Protein AF-A0A1A8FNL8-F1 (afdb_monomer_lite)

Secondary structure (DSSP, 8-state):
-HHHH---TT----HHHHHHHHH--HHHHHHTT--TT---TTSTTTT---TT--HHHHHHHHHHTT----

Foldseek 3Di:
DVLQQDDPPPDFRDLLVLLCLPVPDPVRCVVVVNDNPDDDPSGPPSVDDDPPSHNVVVVVVCVVVVNDDD

Radius of gyration: 13.09 Å; chains: 1; bounding box: 30×31×28 Å

Structure (mmCIF, N/CA/C/O backbone):
data_AF-A0A1A8FNL8-F1
#
_entry.id   AF-A0A1A8FNL8-F1
#
loop_
_atom_site.group_PDB
_atom_site.id
_atom_site.type_symbol
_atom_site.label_atom_id
_atom_site.label_alt_id
_atom_site.label_comp_id
_atom_site.label_asym_id
_atom_site.label_entity_id
_atom_site.label_seq_id
_atom_site.pdbx_PDB_ins_code
_atom_site.Cartn_x
_atom_site.Cartn_y
_atom_site.Cartn_z
_atom_site.occupancy
_atom_site.B_iso_or_equiv
_atom_site.auth_seq_id
_atom_site.auth_comp_id
_atom_site.auth_asym_id
_atom_site.auth_atom_id
_atom_site.pdbx_PDB_model_num
ATOM 1 N N . LYS A 1 1 ? -2.722 2.479 -16.295 1.00 75.25 1 LYS A N 1
ATOM 2 C CA . LYS A 1 1 ? -3.552 1.299 -15.931 1.00 75.25 1 LYS A CA 1
ATOM 3 C C . LYS A 1 1 ? -2.784 -0.024 -16.059 1.00 75.25 1 LYS A C 1
ATOM 5 O O . LYS A 1 1 ? -2.879 -0.827 -15.148 1.00 75.25 1 LYS A O 1
ATOM 10 N N . THR A 1 2 ? -1.958 -0.229 -17.092 1.00 89.44 2 THR A N 1
ATOM 11 C CA . THR A 1 2 ? -1.182 -1.473 -17.314 1.00 89.44 2 THR A CA 1
ATOM 12 C C . THR A 1 2 ? -0.316 -1.923 -16.128 1.00 89.44 2 THR A C 1
ATOM 14 O O . THR A 1 2 ? -0.295 -3.110 -15.830 1.00 89.44 2 THR A O 1
ATOM 17 N N . ARG A 1 3 ? 0.303 -0.982 -15.392 1.00 88.56 3 ARG A N 1
ATOM 18 C CA . ARG A 1 3 ? 1.124 -1.256 -14.190 1.00 88.56 3 ARG A CA 1
ATOM 19 C C . ARG A 1 3 ? 0.400 -2.068 -13.108 1.00 88.56 3 ARG A C 1
ATOM 21 O O . ARG A 1 3 ? 1.051 -2.783 -12.355 1.00 88.56 3 ARG A O 1
ATOM 28 N N . VAL A 1 4 ? -0.934 -1.981 -13.045 1.00 89.31 4 VAL A N 1
ATOM 29 C CA . VAL A 1 4 ? -1.731 -2.765 -12.093 1.00 89.31 4 VAL A CA 1
ATOM 30 C C . VAL A 1 4 ? -1.630 -4.255 -12.402 1.00 89.31 4 VAL A C 1
ATOM 32 O O . VAL A 1 4 ? -1.486 -5.036 -11.478 1.00 89.31 4 VAL A O 1
ATOM 35 N N . ALA A 1 5 ? -1.683 -4.647 -13.676 1.00 88.25 5 ALA A N 1
ATOM 36 C CA . ALA A 1 5 ? -1.721 -6.052 -14.081 1.00 88.25 5 ALA A CA 1
ATOM 37 C C . ALA A 1 5 ? -0.338 -6.624 -14.423 1.00 88.25 5 ALA A C 1
ATOM 39 O O . ALA A 1 5 ? -0.120 -7.823 -14.264 1.00 88.25 5 ALA A O 1
ATOM 40 N N . CYS A 1 6 ? 0.584 -5.786 -14.905 1.00 86.00 6 CYS A N 1
ATOM 41 C CA . CYS A 1 6 ? 1.904 -6.216 -15.352 1.00 86.00 6 CYS A CA 1
ATOM 42 C C . CYS A 1 6 ? 2.980 -5.234 -14.890 1.00 86.00 6 CYS A C 1
ATOM 44 O O . CYS A 1 6 ? 2.856 -4.024 -15.097 1.00 86.00 6 CYS A O 1
ATOM 46 N N . GLN A 1 7 ? 4.056 -5.768 -14.318 1.00 84.06 7 GLN A N 1
ATOM 47 C CA . GLN A 1 7 ? 5.238 -5.013 -13.919 1.00 84.06 7 GLN A CA 1
ATOM 48 C C . GLN A 1 7 ? 6.464 -5.576 -14.649 1.00 84.06 7 GLN A C 1
ATOM 50 O O . GLN A 1 7 ? 6.576 -6.798 -14.783 1.00 84.06 7 GLN A O 1
ATOM 55 N N . PRO A 1 8 ? 7.386 -4.723 -15.127 1.00 85.44 8 PRO A N 1
ATOM 56 C CA . PRO A 1 8 ? 8.697 -5.172 -15.579 1.00 85.44 8 PRO A CA 1
ATOM 57 C C . PRO A 1 8 ? 9.434 -5.968 -14.497 1.00 85.44 8 PRO A C 1
ATOM 59 O O . PRO A 1 8 ? 9.146 -5.854 -13.303 1.00 85.44 8 PRO A O 1
ATOM 62 N N . ALA A 1 9 ? 10.416 -6.770 -14.912 1.00 82.56 9 ALA A N 1
ATOM 63 C CA . ALA A 1 9 ? 11.257 -7.498 -13.970 1.00 82.56 9 ALA A CA 1
ATOM 64 C C . ALA A 1 9 ? 11.893 -6.526 -12.963 1.00 82.56 9 ALA A C 1
ATOM 66 O O . ALA A 1 9 ? 12.424 -5.487 -13.346 1.00 82.56 9 ALA A O 1
ATOM 67 N N . ASN A 1 10 ? 11.843 -6.885 -11.679 1.00 81.62 10 ASN A N 1
ATOM 68 C CA . ASN A 1 10 ? 12.326 -6.079 -10.550 1.00 81.62 10 ASN A CA 1
ATOM 69 C C . ASN A 1 10 ? 11.544 -4.783 -10.258 1.00 81.62 10 ASN A C 1
ATOM 71 O O . ASN A 1 10 ? 11.925 -4.057 -9.342 1.00 81.62 10 ASN A O 1
ATOM 75 N N . GLU A 1 11 ? 10.435 -4.508 -10.950 1.00 86.94 11 GLU A N 1
ATOM 76 C CA . GLU A 1 11 ? 9.518 -3.430 -10.572 1.00 86.94 11 GLU A CA 1
ATOM 77 C C . GLU A 1 11 ? 8.413 -3.912 -9.621 1.00 86.94 11 GLU A C 1
ATOM 79 O O . GLU A 1 11 ? 8.085 -5.098 -9.531 1.00 86.94 11 GLU A O 1
ATOM 84 N N . ARG A 1 12 ? 7.828 -2.955 -8.896 1.00 87.88 12 ARG A N 1
ATOM 85 C CA . ARG A 1 12 ? 6.697 -3.170 -7.992 1.00 87.88 12 ARG A CA 1
ATOM 86 C C . ARG A 1 12 ? 5.403 -2.621 -8.580 1.00 87.88 12 ARG A C 1
ATOM 88 O O . ARG A 1 12 ? 5.401 -1.778 -9.485 1.00 87.88 12 ARG A O 1
ATOM 95 N N . ASN A 1 13 ? 4.293 -3.097 -8.027 1.00 91.75 13 ASN A N 1
ATOM 96 C CA . ASN A 1 13 ? 3.009 -2.430 -8.207 1.00 91.75 13 ASN A CA 1
ATOM 97 C C . ASN A 1 13 ? 2.958 -1.120 -7.389 1.00 91.75 13 ASN A C 1
ATOM 99 O O . ASN A 1 13 ? 3.943 -0.733 -6.761 1.00 91.75 13 ASN A O 1
ATOM 103 N N . PHE A 1 14 ? 1.822 -0.423 -7.392 1.00 91.31 14 PHE A N 1
ATOM 104 C CA . PHE A 1 14 ? 1.633 0.777 -6.579 1.00 91.31 14 PHE A CA 1
ATOM 105 C C . PHE A 1 14 ? 1.778 0.475 -5.082 1.00 91.31 14 PHE A C 1
ATOM 107 O O . PHE A 1 14 ? 1.254 -0.527 -4.592 1.00 91.31 14 PHE A O 1
ATOM 114 N N . HIS A 1 15 ? 2.444 1.382 -4.367 1.00 91.06 15 HIS A N 1
ATOM 115 C CA . HIS A 1 15 ? 2.738 1.275 -2.935 1.00 91.06 15 HIS A CA 1
ATOM 116 C C . HIS A 1 15 ? 1.502 0.997 -2.080 1.00 91.06 15 HIS A C 1
ATOM 118 O O . HIS A 1 15 ? 1.553 0.147 -1.194 1.00 91.06 15 HIS A O 1
ATOM 124 N N . ILE A 1 16 ? 0.366 1.613 -2.421 1.00 92.56 16 ILE A N 1
ATOM 125 C CA . ILE A 1 16 ? -0.893 1.440 -1.691 1.00 92.56 16 ILE A CA 1
ATOM 126 C C . ILE A 1 16 ? -1.308 -0.028 -1.544 1.00 92.56 16 ILE A C 1
ATOM 128 O O . ILE A 1 16 ? -1.790 -0.434 -0.492 1.00 92.56 16 ILE A O 1
ATOM 132 N N . PHE A 1 17 ? -1.049 -0.872 -2.545 1.00 91.69 17 PHE A N 1
ATOM 133 C CA . PHE A 1 17 ? -1.394 -2.288 -2.452 1.00 91.69 17 PHE A CA 1
ATOM 134 C C . PHE A 1 17 ? -0.542 -3.035 -1.419 1.00 91.69 17 PHE A C 1
ATOM 136 O O . PHE A 1 17 ? -1.043 -3.916 -0.724 1.00 91.69 17 PHE A O 1
ATOM 143 N N . TYR A 1 18 ? 0.733 -2.669 -1.287 1.00 90.44 18 TYR A N 1
ATOM 144 C CA . TYR A 1 18 ? 1.634 -3.233 -0.282 1.00 90.44 18 TYR A CA 1
ATOM 145 C C . TYR A 1 18 ? 1.305 -2.704 1.115 1.00 90.44 18 TYR A C 1
ATOM 147 O O . TYR A 1 18 ? 1.212 -3.484 2.065 1.00 90.44 18 TYR A O 1
ATOM 155 N N . GLN A 1 19 ? 1.056 -1.397 1.219 1.00 91.94 19 GLN A N 1
ATOM 156 C CA . GLN A 1 19 ? 0.624 -0.728 2.442 1.00 91.94 19 GLN A CA 1
ATOM 157 C C . GLN A 1 19 ? -0.653 -1.374 2.992 1.00 91.94 19 GLN A C 1
ATOM 159 O O . GLN A 1 19 ? -0.658 -1.808 4.140 1.00 91.94 19 GLN A O 1
ATOM 164 N N . MET A 1 20 ? -1.690 -1.563 2.168 1.00 91.94 20 MET A N 1
ATOM 165 C CA . MET A 1 20 ? -2.923 -2.251 2.574 1.00 91.94 20 MET A CA 1
ATOM 166 C C . MET A 1 20 ? -2.656 -3.699 3.003 1.00 91.94 20 MET A C 1
ATOM 168 O O . MET A 1 20 ? -3.092 -4.123 4.072 1.00 91.94 20 MET A O 1
ATOM 172 N N . MET A 1 21 ? -1.890 -4.465 2.218 1.00 89.75 21 MET A N 1
ATOM 173 C CA . MET A 1 21 ? -1.581 -5.866 2.537 1.00 89.75 21 MET A CA 1
ATOM 174 C C . MET A 1 21 ? -0.817 -6.046 3.849 1.00 89.75 21 MET A C 1
ATOM 176 O O . MET A 1 21 ? -0.944 -7.105 4.466 1.00 89.75 21 MET A O 1
ATOM 180 N N . LYS A 1 22 ? -0.044 -5.047 4.286 1.00 88.88 22 LYS A N 1
ATOM 181 C CA . LYS A 1 22 ? 0.736 -5.069 5.531 1.00 88.88 22 LYS A CA 1
ATOM 182 C C . LYS A 1 22 ? -0.023 -4.433 6.698 1.00 88.88 22 LYS A C 1
ATOM 184 O O . LYS A 1 22 ? -0.149 -5.056 7.749 1.00 88.88 22 LYS A O 1
ATOM 189 N N . GLY A 1 23 ? -0.523 -3.219 6.501 1.00 90.12 23 GLY A N 1
ATOM 190 C CA . GLY A 1 23 ? -1.066 -2.344 7.537 1.00 90.12 23 GLY A CA 1
ATOM 191 C C . GLY A 1 23 ? -2.559 -2.498 7.815 1.00 90.12 23 GLY A C 1
ATOM 192 O O . GLY A 1 23 ? -3.032 -1.918 8.785 1.00 90.12 23 GLY A O 1
ATOM 193 N N . ALA A 1 24 ? -3.304 -3.276 7.021 1.00 92.06 24 ALA A N 1
ATOM 194 C CA . ALA A 1 24 ? -4.717 -3.518 7.306 1.00 92.06 24 ALA A CA 1
ATOM 195 C C . ALA A 1 24 ? -4.912 -4.254 8.641 1.00 92.06 24 ALA A C 1
ATOM 197 O O . ALA A 1 24 ? -4.287 -5.298 8.891 1.00 92.06 24 ALA A O 1
ATOM 198 N N . SER A 1 25 ? -5.833 -3.735 9.455 1.00 93.19 25 SER A N 1
ATOM 199 C CA . SER A 1 25 ? -6.312 -4.373 10.684 1.00 93.19 25 SER A CA 1
ATOM 200 C C . SER A 1 25 ? -7.062 -5.677 10.388 1.00 93.19 25 SER A C 1
ATOM 202 O O . SER A 1 25 ? -7.499 -5.919 9.261 1.00 93.19 25 SER A O 1
ATOM 204 N N . ASP A 1 26 ? -7.249 -6.533 11.395 1.00 94.06 26 ASP A N 1
ATOM 205 C CA . ASP A 1 26 ? -8.004 -7.781 11.207 1.00 94.06 26 ASP A CA 1
ATOM 206 C C . ASP A 1 26 ? -9.472 -7.523 10.826 1.00 94.06 26 ASP A C 1
ATOM 208 O O . ASP A 1 26 ? -10.030 -8.261 10.016 1.00 94.06 26 ASP A O 1
ATOM 212 N N . ALA A 1 27 ? -10.076 -6.439 11.328 1.00 94.56 27 ALA A N 1
ATOM 213 C CA . ALA A 1 27 ? -11.423 -6.024 10.939 1.00 94.56 27 ALA A CA 1
ATOM 214 C C . ALA A 1 27 ? -11.496 -5.670 9.444 1.00 94.56 27 ALA A C 1
ATOM 216 O O . ALA A 1 27 ? -12.305 -6.246 8.719 1.00 94.56 27 ALA A O 1
ATOM 217 N N . GLN A 1 28 ? -10.582 -4.817 8.966 1.00 94.31 28 GLN A N 1
ATOM 218 C CA . GLN A 1 28 ? -10.485 -4.444 7.549 1.00 94.31 28 GLN A CA 1
ATOM 219 C C . GLN A 1 28 ? -10.218 -5.659 6.654 1.00 94.31 28 GLN A C 1
ATOM 221 O O . GLN A 1 28 ? -10.821 -5.814 5.599 1.00 94.31 28 GLN A O 1
ATOM 226 N N . ARG A 1 29 ? -9.347 -6.579 7.079 1.00 94.31 29 ARG A N 1
ATOM 227 C CA . ARG A 1 29 ? -9.073 -7.815 6.327 1.00 94.31 29 ARG A CA 1
ATOM 228 C C . ARG A 1 29 ? -10.297 -8.707 6.200 1.00 94.31 29 ARG A C 1
ATOM 230 O O . ARG A 1 29 ? -10.504 -9.293 5.138 1.00 94.31 29 ARG A O 1
ATOM 237 N N . ASN A 1 30 ? -11.086 -8.820 7.264 1.00 94.88 30 ASN A N 1
ATOM 238 C CA . ASN A 1 30 ? -12.329 -9.582 7.241 1.00 94.88 30 ASN A CA 1
ATOM 239 C C . ASN A 1 30 ? -13.345 -8.937 6.291 1.00 94.88 30 ASN A C 1
ATOM 241 O O . ASN A 1 30 ? -13.933 -9.635 5.467 1.00 94.88 30 ASN A O 1
ATOM 245 N N . GLU A 1 31 ? -13.495 -7.615 6.355 1.00 95.62 31 GLU A N 1
ATOM 246 C CA . GLU A 1 31 ? -14.385 -6.847 5.481 1.00 95.62 31 GLU A CA 1
ATOM 247 C C . GLU A 1 31 ? -13.989 -6.971 4.000 1.00 95.62 31 GLU A C 1
ATOM 249 O O . GLU A 1 31 ? -14.813 -7.309 3.149 1.00 95.62 31 GLU A O 1
ATOM 254 N N . TRP A 1 32 ? -12.704 -6.787 3.687 1.00 94.06 32 TRP A N 1
ATOM 255 C CA . TRP A 1 32 ? -12.179 -6.804 2.317 1.00 94.06 32 TRP A CA 1
ATOM 256 C C . TRP A 1 32 ? -11.921 -8.214 1.777 1.00 94.06 32 TRP A C 1
ATOM 258 O O . TRP A 1 32 ? -11.460 -8.365 0.646 1.00 94.06 32 TRP A O 1
ATOM 268 N N . LYS A 1 33 ? -12.202 -9.254 2.576 1.00 94.25 33 LYS A N 1
ATOM 269 C CA . LYS A 1 33 ? -11.918 -10.663 2.257 1.00 94.25 33 LYS A CA 1
ATOM 270 C C . LYS A 1 33 ? -10.458 -10.864 1.842 1.00 94.25 33 LYS A C 1
ATOM 272 O O . LYS A 1 33 ? -10.172 -11.522 0.842 1.00 94.25 33 LYS A O 1
ATOM 277 N N . MET A 1 34 ? -9.549 -10.299 2.637 1.00 91.62 34 MET A N 1
ATOM 278 C CA . MET A 1 34 ? -8.107 -10.262 2.390 1.00 91.62 34 MET A CA 1
ATOM 279 C C . MET A 1 34 ? -7.323 -11.009 3.491 1.00 91.62 34 MET A C 1
ATOM 281 O O . MET A 1 34 ? -6.736 -10.375 4.380 1.00 91.62 34 MET A O 1
ATOM 285 N N . PRO A 1 35 ? -7.299 -12.361 3.474 1.00 89.44 35 PRO A N 1
ATOM 286 C CA . PRO A 1 35 ? -6.540 -13.159 4.433 1.00 89.44 35 PRO A CA 1
ATOM 287 C C . PRO A 1 35 ? -5.053 -12.793 4.459 1.00 89.44 35 PRO A C 1
ATOM 289 O O . PRO A 1 35 ? -4.461 -12.451 3.437 1.00 89.44 35 PRO A O 1
ATOM 292 N N . ARG A 1 36 ? -4.409 -12.940 5.623 1.00 84.75 36 ARG A N 1
ATOM 293 C CA . ARG A 1 36 ? -2.985 -12.593 5.813 1.00 84.75 36 ARG A CA 1
ATOM 294 C C . ARG A 1 36 ? -2.030 -13.334 4.872 1.00 84.75 36 ARG A C 1
ATOM 296 O O . ARG A 1 36 ? -0.992 -12.794 4.519 1.00 84.75 36 ARG A O 1
ATOM 303 N N . ASN A 1 37 ? -2.380 -14.552 4.470 1.00 84.50 37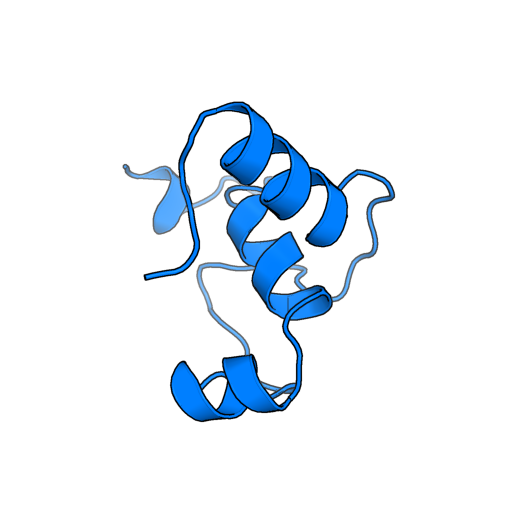 ASN A N 1
ATOM 304 C CA . ASN A 1 37 ? -1.588 -15.401 3.579 1.00 84.50 37 ASN A CA 1
ATOM 305 C C . ASN A 1 37 ? -2.028 -15.325 2.108 1.00 84.50 37 ASN A C 1
ATOM 307 O O . ASN A 1 37 ? -1.561 -16.121 1.290 1.00 84.50 37 ASN A O 1
ATOM 311 N N . GLN A 1 38 ? -2.939 -14.414 1.756 1.00 87.94 38 GLN A N 1
ATOM 312 C CA . GLN A 1 38 ? -3.357 -14.262 0.372 1.00 87.94 38 GLN A CA 1
ATOM 313 C C . GLN A 1 38 ? -2.206 -13.712 -0.473 1.00 87.94 38 GLN A C 1
ATOM 315 O O . GLN A 1 38 ? -1.544 -12.743 -0.107 1.00 87.94 38 GLN A O 1
ATOM 320 N N . ARG A 1 39 ? -1.977 -14.334 -1.632 1.00 87.44 39 ARG A N 1
ATOM 321 C CA . ARG A 1 39 ? -0.956 -13.915 -2.594 1.00 87.44 39 ARG A CA 1
ATOM 322 C C . ARG A 1 39 ? -1.628 -13.544 -3.902 1.00 87.44 39 ARG A C 1
ATOM 324 O O . ARG A 1 39 ? -2.457 -14.2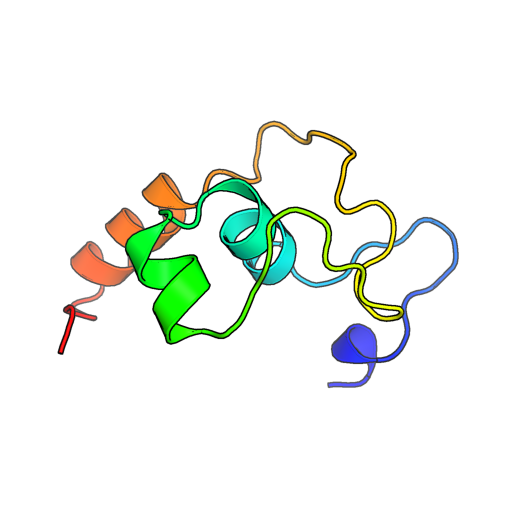96 -4.411 1.00 87.44 39 ARG A O 1
ATOM 331 N N . PHE A 1 40 ? -1.239 -12.404 -4.456 1.00 89.25 40 PHE A N 1
ATOM 332 C CA . PHE A 1 40 ? -1.757 -11.916 -5.725 1.00 89.25 40 PHE A CA 1
ATOM 333 C C . PHE A 1 40 ? -0.657 -11.952 -6.781 1.00 89.25 40 PHE A C 1
ATOM 335 O O . PHE A 1 40 ? 0.448 -11.471 -6.543 1.00 89.25 40 PHE A O 1
ATOM 342 N N . VAL A 1 41 ? -0.970 -12.482 -7.967 1.00 88.69 41 VAL A N 1
ATOM 343 C CA . VAL A 1 41 ? -0.029 -12.531 -9.104 1.00 88.69 41 VAL A CA 1
ATOM 344 C C . VAL A 1 41 ? 0.446 -11.128 -9.488 1.00 88.69 41 VAL A C 1
ATOM 346 O O . VAL A 1 41 ? 1.611 -10.928 -9.809 1.00 88.69 41 VAL A O 1
ATOM 349 N N . TRP A 1 42 ? -0.450 -10.146 -9.393 1.00 89.56 42 TRP A N 1
ATOM 350 C CA . TRP A 1 42 ? -0.172 -8.749 -9.697 1.00 89.56 42 TRP A CA 1
ATOM 351 C C . TRP A 1 42 ? 0.557 -7.998 -8.570 1.00 89.56 42 TRP A C 1
ATOM 353 O O . TRP A 1 42 ? 0.917 -6.838 -8.762 1.00 89.56 42 TRP A O 1
ATOM 363 N N . LEU A 1 43 ? 0.792 -8.624 -7.409 1.00 88.31 43 LEU A N 1
ATOM 364 C CA . LEU A 1 43 ? 1.490 -8.023 -6.268 1.00 88.31 43 LEU A CA 1
ATOM 365 C C . LEU A 1 43 ? 2.719 -8.857 -5.861 1.00 88.31 43 LEU A C 1
ATOM 367 O O . LEU A 1 43 ? 2.750 -9.460 -4.782 1.00 88.31 43 LEU A O 1
ATOM 371 N N . PRO A 1 44 ? 3.752 -8.924 -6.718 1.00 83.69 44 PRO A N 1
ATOM 372 C CA . PRO A 1 44 ? 4.961 -9.671 -6.406 1.00 83.69 44 PRO A CA 1
ATOM 373 C C . PRO A 1 44 ? 5.703 -9.038 -5.224 1.00 83.69 44 PRO A C 1
ATOM 375 O O . PRO A 1 44 ? 5.662 -7.823 -5.030 1.00 83.69 44 PRO A O 1
ATOM 378 N N . ASN A 1 45 ? 6.448 -9.858 -4.476 1.00 78.56 45 ASN A N 1
ATOM 379 C CA . ASN A 1 45 ? 7.276 -9.430 -3.341 1.00 78.56 45 ASN A CA 1
ATOM 380 C C . ASN A 1 45 ? 6.507 -8.755 -2.186 1.00 78.56 45 ASN A C 1
ATOM 382 O O . ASN A 1 45 ? 7.078 -7.913 -1.500 1.00 78.56 45 ASN A O 1
ATOM 386 N N . CYS A 1 46 ? 5.246 -9.125 -1.942 1.00 74.94 46 CYS A N 1
ATOM 387 C CA . CYS A 1 46 ? 4.426 -8.539 -0.871 1.00 74.94 46 CYS A CA 1
ATOM 388 C C . CYS A 1 46 ? 5.013 -8.675 0.548 1.00 74.94 46 CYS A C 1
ATOM 390 O O . CYS A 1 46 ? 4.607 -7.951 1.447 1.00 74.94 46 CYS A O 1
ATOM 392 N N . GLU A 1 47 ? 5.972 -9.581 0.745 1.00 71.75 47 GLU A N 1
ATOM 393 C CA . GLU A 1 47 ? 6.647 -9.818 2.027 1.00 71.75 47 GLU A CA 1
ATOM 394 C C . GLU A 1 47 ? 7.920 -8.973 2.212 1.00 71.75 47 GLU A C 1
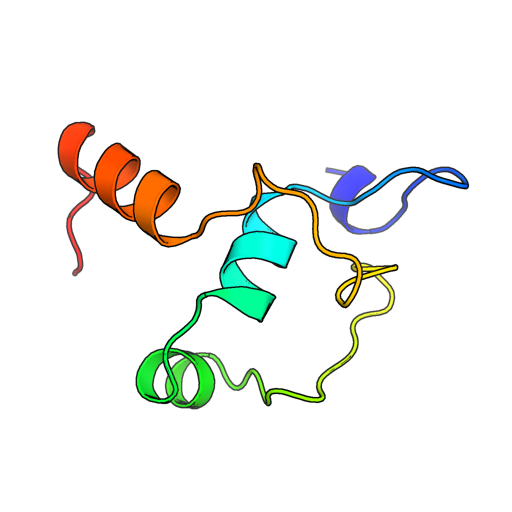ATOM 396 O O . GLU A 1 47 ? 8.433 -8.866 3.326 1.00 71.75 47 GLU A O 1
ATOM 401 N N . LYS A 1 48 ? 8.453 -8.365 1.139 1.00 69.56 48 LYS A N 1
ATOM 402 C CA . LYS A 1 48 ? 9.655 -7.526 1.236 1.00 69.56 48 LYS A CA 1
ATOM 403 C C . LYS A 1 48 ? 9.295 -6.217 1.930 1.00 69.56 48 LYS A C 1
ATOM 405 O O . LYS A 1 48 ? 8.467 -5.459 1.433 1.00 69.56 48 LYS A O 1
ATOM 410 N N . GLN A 1 49 ? 9.932 -5.953 3.067 1.00 60.84 49 GLN A N 1
ATOM 411 C CA . GLN A 1 49 ? 9.758 -4.697 3.785 1.00 60.84 49 GLN A CA 1
ATOM 412 C C . GLN A 1 49 ? 10.542 -3.582 3.092 1.00 60.84 49 GLN A C 1
ATOM 414 O O . GLN A 1 49 ? 11.748 -3.700 2.886 1.00 60.84 49 GLN A O 1
ATOM 419 N N . VAL A 1 50 ? 9.841 -2.505 2.749 1.00 65.19 50 VAL A N 1
ATOM 420 C CA . VAL A 1 50 ? 10.429 -1.211 2.398 1.00 65.19 50 VAL A CA 1
ATOM 421 C C . VAL A 1 50 ? 9.928 -0.211 3.435 1.00 65.19 50 VAL A C 1
ATOM 423 O O . VAL A 1 50 ? 8.764 -0.286 3.835 1.00 65.19 50 VAL A O 1
ATOM 426 N N . GLU A 1 51 ? 10.813 0.659 3.922 1.00 62.62 51 GLU A N 1
ATOM 427 C CA . GLU A 1 51 ? 10.504 1.587 5.021 1.00 62.62 51 GLU A CA 1
ATOM 428 C C . GLU A 1 51 ? 9.358 2.552 4.667 1.00 62.62 51 GLU A C 1
ATOM 430 O O . GLU A 1 51 ? 8.513 2.813 5.516 1.00 62.62 51 GLU A O 1
ATOM 435 N N . ASP A 1 52 ? 9.231 2.945 3.394 1.00 63.22 52 ASP A N 1
ATOM 436 C CA . ASP A 1 52 ? 8.226 3.910 2.911 1.00 63.22 52 ASP A CA 1
ATOM 437 C C . ASP A 1 52 ? 6.798 3.344 2.709 1.00 63.22 52 ASP A C 1
ATOM 439 O O . ASP A 1 52 ? 5.903 4.034 2.219 1.00 63.22 52 ASP A O 1
ATOM 443 N N . ASP A 1 53 ? 6.541 2.079 3.061 1.00 76.62 53 ASP A N 1
ATOM 444 C CA . ASP A 1 53 ? 5.228 1.439 2.879 1.00 76.62 53 ASP A CA 1
ATOM 445 C C . ASP A 1 53 ? 4.402 1.425 4.187 1.00 76.62 53 ASP A C 1
ATOM 447 O O . ASP A 1 53 ? 3.834 0.395 4.575 1.00 76.62 53 ASP A O 1
ATOM 451 N N . CYS A 1 54 ? 4.313 2.569 4.879 1.00 88.81 54 CYS A N 1
ATOM 452 C CA . CYS A 1 54 ? 3.430 2.744 6.036 1.00 88.81 54 CYS A CA 1
ATOM 453 C C . CYS A 1 54 ? 1.991 3.068 5.597 1.00 88.81 54 CYS A C 1
ATOM 455 O O . CYS A 1 54 ? 1.726 4.069 4.932 1.00 88.81 54 CYS A O 1
ATOM 457 N N . PHE A 1 55 ? 1.034 2.215 5.974 1.00 92.25 55 PHE A N 1
ATOM 458 C CA . PHE A 1 55 ? -0.380 2.443 5.655 1.00 92.25 55 PHE A CA 1
ATOM 459 C C . PHE A 1 55 ? -0.987 3.587 6.472 1.00 92.25 55 PHE A C 1
ATOM 461 O O . PHE A 1 55 ? -1.806 4.338 5.950 1.00 92.25 55 PHE A O 1
ATOM 468 N N . GLN A 1 56 ? -0.554 3.739 7.726 1.00 92.56 56 GLN A N 1
ATOM 469 C CA . GLN A 1 56 ? -1.071 4.756 8.637 1.00 92.56 56 GLN A CA 1
ATOM 470 C C . GLN A 1 56 ? -0.790 6.170 8.118 1.00 92.56 56 GLN A C 1
ATOM 472 O O . GLN A 1 56 ? -1.710 6.975 8.045 1.00 92.56 56 GLN A O 1
ATOM 477 N N . ASP A 1 57 ? 0.428 6.430 7.640 1.00 93.12 57 ASP A N 1
ATOM 478 C CA . ASP A 1 57 ? 0.813 7.724 7.062 1.00 93.12 57 ASP A CA 1
ATOM 479 C C . ASP A 1 57 ? -0.072 8.091 5.861 1.00 93.12 57 ASP A C 1
ATOM 481 O O . ASP A 1 57 ? -0.443 9.248 5.661 1.00 93.12 57 ASP A O 1
ATOM 485 N N . THR A 1 58 ? -0.458 7.087 5.066 1.00 93.38 58 THR A N 1
ATOM 486 C CA . THR A 1 58 ? -1.352 7.287 3.921 1.00 93.38 58 THR A CA 1
ATOM 487 C C . THR A 1 58 ? -2.778 7.603 4.372 1.00 93.38 58 THR A C 1
ATOM 489 O O . THR A 1 58 ? -3.398 8.506 3.814 1.00 93.38 58 THR A O 1
ATOM 492 N N . LEU A 1 59 ? -3.292 6.914 5.396 1.00 93.44 59 LEU A N 1
ATOM 493 C CA . LEU A 1 59 ? -4.602 7.220 5.983 1.00 93.44 59 LEU A CA 1
ATOM 494 C C . LEU A 1 59 ? -4.633 8.629 6.584 1.00 93.44 59 LEU A C 1
ATOM 496 O O . LEU A 1 59 ? -5.571 9.382 6.335 1.00 93.44 59 LEU A O 1
ATOM 500 N N . GLU A 1 60 ? -3.592 9.017 7.319 1.00 94.00 60 GLU A N 1
ATOM 501 C CA . GLU A 1 60 ? -3.474 10.361 7.886 1.00 94.00 60 GLU A CA 1
ATOM 502 C C . GLU A 1 60 ? -3.455 11.424 6.791 1.00 94.00 60 GLU A C 1
ATOM 504 O O . GLU A 1 60 ? -4.173 12.418 6.889 1.00 94.00 60 GLU A O 1
ATOM 509 N N . ALA A 1 61 ? -2.704 11.208 5.709 1.00 94.25 61 ALA A N 1
ATOM 510 C CA . ALA A 1 61 ? -2.711 12.114 4.566 1.00 94.25 61 ALA A CA 1
ATOM 511 C C . ALA A 1 61 ? -4.106 12.239 3.924 1.00 94.25 61 ALA A C 1
ATOM 513 O O . ALA A 1 61 ? -4.508 13.344 3.565 1.00 94.25 61 ALA A O 1
ATOM 514 N N . MET A 1 62 ? -4.866 11.143 3.808 1.00 95.50 62 MET A N 1
ATOM 515 C CA . MET A 1 62 ? -6.236 11.164 3.271 1.00 95.50 62 MET A CA 1
ATOM 516 C C . MET A 1 62 ? -7.183 11.998 4.145 1.00 95.50 62 MET A C 1
ATOM 518 O O . MET A 1 62 ? -7.919 12.826 3.608 1.00 95.50 62 MET A O 1
ATOM 522 N N . VAL A 1 63 ? -7.086 11.877 5.472 1.00 95.44 63 VAL A N 1
ATOM 523 C CA . VAL A 1 63 ? -7.855 12.706 6.418 1.00 95.44 63 VAL A CA 1
ATOM 524 C C . VAL A 1 63 ? -7.516 14.191 6.260 1.00 95.44 63 VAL A C 1
ATOM 526 O O . VAL A 1 63 ? -8.414 15.025 6.177 1.00 95.44 63 VAL A O 1
ATOM 529 N N . HIS A 1 64 ? -6.233 14.546 6.132 1.00 95.44 64 HIS A N 1
ATOM 530 C CA . HIS A 1 64 ? -5.825 15.942 5.903 1.00 95.44 64 HIS A CA 1
ATOM 531 C C . HIS A 1 64 ? -6.346 16.515 4.573 1.00 95.44 64 HIS A C 1
ATOM 533 O O . HIS A 1 64 ? -6.488 17.730 4.442 1.00 95.44 64 HIS A O 1
ATOM 539 N N . LEU A 1 65 ? -6.644 15.657 3.593 1.00 96.12 65 LEU A N 1
ATOM 540 C CA . LEU A 1 65 ? -7.259 16.033 2.317 1.00 96.12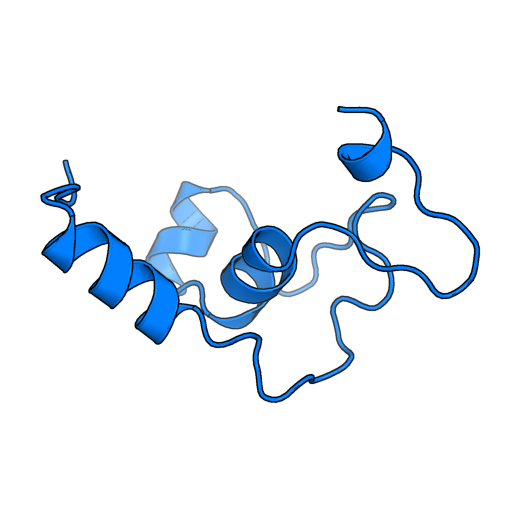 65 LEU A CA 1
ATOM 541 C C . LEU A 1 65 ? -8.796 16.099 2.378 1.00 96.12 65 LEU A C 1
ATOM 543 O O . LEU A 1 65 ? -9.422 16.385 1.358 1.00 96.12 65 LEU A O 1
ATOM 547 N N . GLY A 1 66 ? -9.403 15.855 3.543 1.00 94.88 66 GLY A N 1
ATOM 548 C CA . GLY A 1 66 ? -10.856 15.826 3.721 1.00 94.88 66 GLY A CA 1
ATOM 549 C C . GLY A 1 66 ? -11.512 14.561 3.167 1.00 94.88 66 GLY A C 1
ATOM 550 O O . GLY A 1 66 ? -12.675 14.597 2.773 1.00 94.88 66 GLY A O 1
ATOM 551 N N . ILE A 1 67 ? -10.761 13.460 3.073 1.00 95.12 67 ILE A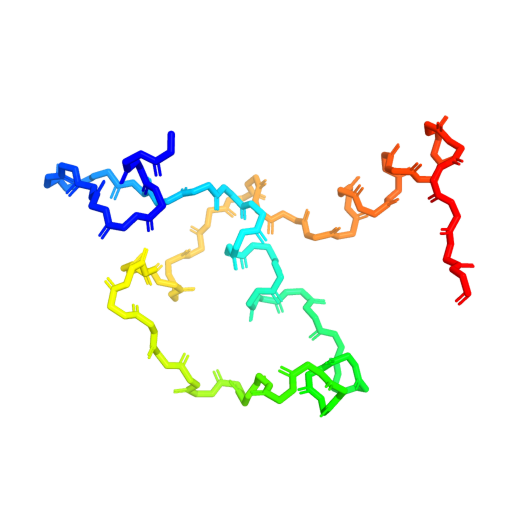 N 1
ATOM 552 C CA . ILE A 1 67 ? -11.298 12.138 2.748 1.00 95.12 67 ILE A CA 1
ATOM 553 C C . ILE A 1 67 ? -11.497 11.396 4.069 1.00 95.12 67 ILE A C 1
ATOM 555 O O . ILE A 1 67 ? -10.571 10.771 4.590 1.00 95.12 67 ILE A O 1
ATOM 559 N N . ASP A 1 68 ? -12.703 11.509 4.613 1.00 88.56 68 ASP A N 1
ATOM 560 C CA . ASP A 1 68 ? -13.090 10.868 5.867 1.00 88.56 68 ASP A CA 1
ATOM 561 C C . ASP A 1 68 ? -13.497 9.400 5.663 1.00 88.56 68 ASP A C 1
ATOM 563 O O . ASP A 1 68 ? -13.807 8.962 4.5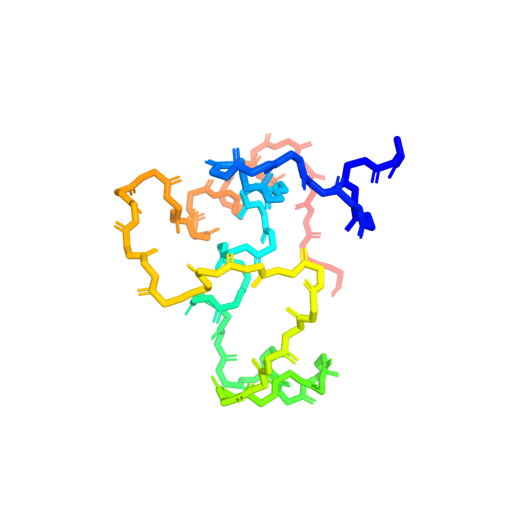51 1.00 88.56 68 ASP A O 1
ATOM 567 N N . ALA A 1 69 ? -13.487 8.627 6.752 1.00 78.88 69 ALA A N 1
ATOM 568 C CA . ALA A 1 69 ? -14.090 7.298 6.767 1.00 78.88 69 ALA A CA 1
ATOM 569 C C . ALA A 1 69 ? -15.622 7.445 6.723 1.00 78.88 69 ALA A C 1
ATOM 571 O O . ALA A 1 69 ? -16.188 8.122 7.582 1.00 78.88 69 ALA A O 1
ATOM 572 N N . GLU A 1 70 ? -16.257 6.848 5.711 1.00 65.00 70 GLU A N 1
ATOM 573 C CA . GLU A 1 70 ? -17.720 6.807 5.541 1.00 65.00 70 GLU A CA 1
ATOM 574 C C . GLU A 1 70 ? -18.401 5.871 6.553 1.00 65.00 70 GLU A C 1
ATOM 576 O O . GLU A 1 70 ? -17.821 4.802 6.863 1.00 65.00 70 GLU A O 1
#

Organism: NCBI:txid1143690

pLDDT: mean 87.19, std 8.81, range [60.84, 96.12]

InterPro domains:
  IPR001609 Myosin head, motor domain-like [PF00063] (1-69)
  IPR001609 Myosin head, motor domain-like [PS51456] (1-70)
  IPR027417 P-loop containing nucleoside triphosphate hydrolase [SSF52540] (1-69)
  IPR036961 Kinesin motor domain superfamily [G3DSA:3.40.850.10] (1-70)

Sequence (70 aa):
KTRVACQPANERNFHIFYQMMKGASDAQRNEWKMPRNQRFVWLPNCEKQVEDDCFQDTLEAMVHLGIDAE